Protein AF-A0A7T7KH59-F1 (afdb_monomer)

Sequence (152 aa):
MKNFLLFLLTLFLYCLLTFLEKTYIQTDSKIIDFLAKDYPNEVIQNYIEGQKKWWWVGYIFMFLFIGIKVLLVAFCLNFIKLFDLPGLEKVEYKDFINLALIAESVFIISGFYKFINFYWFDTNYSIEDLQTYYPLSLINFKESISTEKWLA

Radius of gyration: 20.17 Å; Cα contacts (8 Å, |Δi|>4): 76; chains: 1; bounding box: 49×30×54 Å

Secondary structure (DSSP, 8-state):
-HHHHHHHHHHHHHHHHHHHHHHHS-HHHHHHHHHTTTS-HHHHHHHHHHHHHTHHHHHHHHHHHHHHHHHHHHHHHHGGGGS--TTGGG--HHHHHHHHHHHHHHHHHHHHHHHHIIIII--S--HHHHHH--TTSGGGGGGGS-GGGG--

Mean predicted aligned error: 7.08 Å

Foldseek 3Di:
DVLVVLLVVLLVLVVVLVVLCVVQVVLLVLVLVVCVVPDDPVVSVVVVVVCVVCVVVVSVVVSVVLVVQLLVQLVVVVCVVVPPDPPCVPDDSVNSSSVSSVVSVVVSVQSVVLSCCCRPPVVPDHSVCSVPDRPPDCVVVDVVVDPPVVVD

pLDDT: mean 86.69, std 10.73, range [46.5, 96.75]

Structure (mmCIF, N/CA/C/O backbone):
data_AF-A0A7T7KH59-F1
#
_entry.id   AF-A0A7T7KH59-F1
#
loop_
_atom_site.group_PDB
_atom_site.id
_atom_site.type_symbol
_atom_site.label_atom_id
_atom_site.label_alt_id
_atom_site.label_comp_id
_atom_site.label_asym_id
_atom_site.label_entity_id
_atom_site.label_seq_id
_atom_site.pdbx_PDB_ins_code
_atom_site.Cartn_x
_atom_site.Cartn_y
_atom_site.Cartn_z
_atom_site.occupancy
_atom_site.B_iso_or_equiv
_atom_site.auth_seq_id
_atom_site.auth_comp_id
_atom_site.auth_asym_id
_atom_site.auth_atom_id
_atom_site.pdbx_PDB_model_num
ATOM 1 N N . MET A 1 1 ? 1.355 1.179 23.222 1.00 61.41 1 MET A N 1
ATOM 2 C CA . MET A 1 1 ? 2.401 0.249 22.725 1.00 61.41 1 MET A CA 1
ATOM 3 C C . MET A 1 1 ? 1.886 -0.685 21.633 1.00 61.41 1 MET A C 1
ATOM 5 O O . MET A 1 1 ? 2.488 -0.696 20.571 1.00 61.41 1 MET A O 1
ATOM 9 N N . LYS A 1 2 ? 0.759 -1.394 21.822 1.00 75.50 2 LYS A N 1
ATOM 10 C CA . LYS A 1 2 ? 0.190 -2.301 20.801 1.00 75.50 2 LYS A CA 1
ATOM 11 C C . LYS A 1 2 ? -0.053 -1.632 19.434 1.00 75.50 2 LYS A C 1
ATOM 13 O O . LYS A 1 2 ? 0.395 -2.158 18.427 1.00 75.50 2 LYS A O 1
ATOM 18 N N . ASN A 1 3 ? -0.660 -0.443 19.409 1.00 78.44 3 ASN A N 1
ATOM 19 C CA . ASN A 1 3 ? -0.971 0.269 18.156 1.00 78.44 3 ASN A CA 1
ATOM 20 C C . ASN A 1 3 ? 0.293 0.699 17.393 1.00 78.44 3 ASN A C 1
ATOM 22 O O . ASN A 1 3 ? 0.335 0.630 16.172 1.00 78.44 3 ASN A O 1
ATOM 26 N N . PHE A 1 4 ? 1.338 1.106 18.118 1.00 86.56 4 PHE A N 1
ATOM 27 C CA . PHE A 1 4 ? 2.620 1.475 17.517 1.00 86.56 4 PHE A CA 1
ATOM 28 C C . PHE A 1 4 ? 3.322 0.258 16.905 1.00 86.56 4 PHE A C 1
ATOM 30 O O . PHE A 1 4 ? 3.840 0.340 15.798 1.00 86.56 4 PHE A O 1
ATOM 37 N N . LEU A 1 5 ? 3.277 -0.889 17.591 1.00 90.38 5 LEU A N 1
ATOM 38 C CA . LEU A 1 5 ? 3.814 -2.145 17.070 1.00 90.38 5 LEU A CA 1
ATOM 39 C C . LEU A 1 5 ? 3.048 -2.614 15.826 1.00 90.38 5 LEU A C 1
ATOM 41 O O . LEU A 1 5 ? 3.676 -3.033 14.861 1.00 90.38 5 LEU A O 1
ATOM 45 N N . LEU A 1 6 ? 1.715 -2.493 15.821 1.00 91.00 6 LEU A N 1
ATOM 46 C CA . LEU A 1 6 ? 0.896 -2.787 14.641 1.00 91.00 6 LEU A CA 1
ATOM 47 C C . LEU A 1 6 ? 1.246 -1.871 13.468 1.00 91.00 6 LEU A C 1
ATOM 49 O O . LEU A 1 6 ? 1.424 -2.358 12.362 1.00 91.00 6 LEU A O 1
ATOM 53 N N . PHE A 1 7 ? 1.418 -0.570 13.708 1.00 90.62 7 PHE A N 1
ATOM 54 C CA . PHE A 1 7 ? 1.839 0.358 12.661 1.00 90.62 7 PHE A CA 1
ATOM 55 C C . PHE A 1 7 ? 3.224 0.011 12.101 1.00 90.62 7 PHE A C 1
ATOM 57 O O . PHE A 1 7 ? 3.386 -0.061 10.886 1.00 90.62 7 PHE A O 1
ATOM 64 N N . LEU A 1 8 ? 4.207 -0.274 12.962 1.00 92.31 8 LEU A N 1
ATOM 65 C CA . LEU A 1 8 ? 5.535 -0.711 12.522 1.00 92.31 8 LEU A CA 1
ATOM 66 C C . LEU A 1 8 ? 5.482 -2.017 11.723 1.00 92.31 8 LEU A C 1
ATOM 68 O O . LEU A 1 8 ? 6.170 -2.132 10.711 1.00 92.31 8 LEU A O 1
ATOM 72 N N . LEU A 1 9 ? 4.654 -2.978 12.141 1.00 94.31 9 LEU A N 1
ATOM 73 C CA . LEU A 1 9 ? 4.433 -4.218 11.400 1.00 94.31 9 LEU A CA 1
ATOM 74 C C . LEU A 1 9 ? 3.828 -3.936 10.019 1.00 94.31 9 LEU A C 1
ATOM 76 O O . LEU A 1 9 ? 4.316 -4.472 9.029 1.00 94.31 9 LEU A O 1
ATOM 80 N N . THR A 1 10 ? 2.817 -3.070 9.936 1.00 93.50 10 THR A N 1
ATOM 81 C CA . THR A 1 10 ? 2.208 -2.642 8.668 1.00 93.50 10 THR A CA 1
ATOM 82 C C . THR A 1 10 ? 3.253 -2.025 7.739 1.00 93.50 10 THR A C 1
ATOM 84 O O . THR A 1 10 ? 3.351 -2.428 6.582 1.00 93.50 10 THR A O 1
ATOM 87 N N . LEU A 1 11 ? 4.089 -1.106 8.238 1.00 93.88 11 LEU A N 1
ATOM 88 C CA . LEU A 1 11 ? 5.170 -0.507 7.446 1.00 93.88 11 LEU A CA 1
ATOM 89 C C . LEU A 1 11 ? 6.188 -1.551 6.978 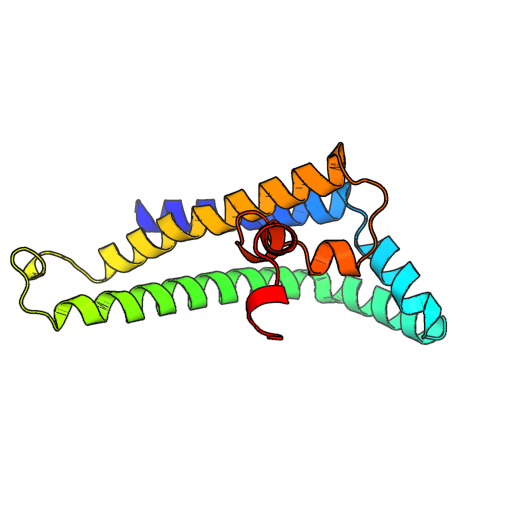1.00 93.88 11 LEU A C 1
ATOM 91 O O . LEU A 1 11 ? 6.588 -1.544 5.816 1.00 93.88 11 LEU A O 1
ATOM 95 N N . PHE A 1 12 ? 6.585 -2.465 7.866 1.00 94.94 12 PHE A N 1
ATOM 96 C CA . PHE A 1 12 ? 7.501 -3.548 7.525 1.00 94.94 12 PHE A CA 1
ATOM 97 C C . PHE A 1 12 ? 6.936 -4.440 6.414 1.00 94.94 12 PHE A C 1
ATOM 99 O O . PHE A 1 12 ? 7.653 -4.746 5.464 1.00 94.94 12 PHE A O 1
ATOM 106 N N . LEU A 1 13 ? 5.655 -4.811 6.489 1.00 95.38 13 LEU A N 1
ATOM 107 C CA . LEU A 1 13 ? 4.999 -5.628 5.467 1.00 95.38 13 LEU A CA 1
ATOM 108 C C . LEU A 1 13 ? 4.906 -4.906 4.117 1.00 95.38 13 LEU A C 1
ATOM 110 O O . LEU A 1 13 ? 5.149 -5.533 3.090 1.00 95.38 13 LEU A O 1
ATOM 114 N N . TYR A 1 14 ? 4.632 -3.599 4.104 1.00 94.00 14 TYR A N 1
ATOM 115 C CA . TYR A 1 14 ? 4.659 -2.803 2.871 1.00 94.00 14 TYR A CA 1
ATOM 116 C C . TYR A 1 14 ? 6.062 -2.704 2.261 1.00 94.00 14 TYR A C 1
ATOM 118 O O . TYR A 1 14 ? 6.224 -2.865 1.049 1.00 94.00 14 TYR A O 1
ATOM 126 N N . CYS A 1 15 ? 7.091 -2.503 3.089 1.00 93.44 15 CYS A N 1
ATOM 127 C CA . CYS A 1 15 ? 8.482 -2.544 2.639 1.00 93.44 15 CYS A CA 1
ATOM 128 C C . CYS A 1 15 ? 8.855 -3.912 2.067 1.00 93.44 15 CYS A C 1
ATOM 130 O O . CYS A 1 15 ? 9.478 -3.976 1.008 1.00 93.44 15 CYS A O 1
ATOM 132 N N . LEU A 1 16 ? 8.468 -4.992 2.752 1.00 94.81 16 LEU A N 1
ATOM 133 C CA . LEU A 1 16 ? 8.714 -6.360 2.311 1.00 94.81 16 LEU A CA 1
ATOM 134 C C . LEU A 1 16 ? 8.034 -6.628 0.968 1.00 94.81 16 LEU A C 1
ATOM 136 O O . LEU A 1 16 ? 8.685 -7.129 0.059 1.00 94.81 16 LEU A O 1
ATOM 140 N N . LEU A 1 17 ? 6.765 -6.245 0.818 1.00 93.19 17 LEU A N 1
ATOM 141 C CA . LEU A 1 17 ? 6.036 -6.390 -0.439 1.00 93.19 17 LEU A CA 1
ATOM 142 C C . LEU A 1 17 ? 6.734 -5.629 -1.575 1.00 93.19 17 LEU A C 1
ATOM 144 O O . LEU A 1 17 ? 7.038 -6.215 -2.607 1.00 93.19 17 LEU A O 1
ATOM 148 N N . THR A 1 18 ? 7.081 -4.361 -1.349 1.00 91.12 18 THR A N 1
ATOM 149 C CA . THR A 1 18 ? 7.782 -3.523 -2.340 1.00 91.12 18 THR A CA 1
ATOM 150 C C . THR A 1 18 ? 9.133 -4.120 -2.737 1.00 91.12 18 THR A C 1
ATOM 152 O O . THR A 1 18 ? 9.525 -4.083 -3.902 1.00 91.12 18 THR A O 1
ATOM 155 N N . PHE A 1 19 ? 9.862 -4.676 -1.768 1.00 91.44 19 PHE A N 1
ATOM 156 C CA . PHE A 1 19 ? 11.120 -5.370 -2.017 1.00 91.44 19 PHE A CA 1
ATOM 157 C C . PHE A 1 19 ? 10.910 -6.613 -2.890 1.00 91.44 19 PHE A C 1
ATOM 159 O O . PHE A 1 19 ? 11.600 -6.767 -3.896 1.00 91.44 19 PHE A O 1
ATOM 166 N N . LEU A 1 20 ? 9.934 -7.460 -2.548 1.00 92.50 20 LEU A N 1
ATOM 167 C CA . LEU A 1 20 ? 9.610 -8.665 -3.312 1.00 92.50 20 LEU A CA 1
ATOM 168 C C . LEU A 1 20 ? 9.212 -8.327 -4.754 1.00 92.50 20 LEU A C 1
ATOM 170 O O . LEU A 1 20 ? 9.766 -8.905 -5.687 1.00 92.50 20 LEU A O 1
ATOM 174 N N . GLU A 1 21 ? 8.314 -7.361 -4.950 1.00 89.06 21 GLU A N 1
ATOM 175 C CA . GLU A 1 21 ? 7.901 -6.915 -6.285 1.00 89.06 21 GLU A CA 1
ATOM 176 C C . GLU A 1 21 ? 9.106 -6.425 -7.096 1.00 89.06 21 GLU A C 1
ATOM 178 O O . GLU A 1 21 ? 9.347 -6.897 -8.206 1.00 89.06 21 GLU A O 1
ATOM 183 N N . LYS A 1 22 ? 9.939 -5.551 -6.523 1.00 87.81 22 LYS A N 1
ATOM 184 C CA . LYS A 1 22 ? 11.117 -5.033 -7.226 1.00 87.81 22 LYS A CA 1
ATOM 185 C C . LYS A 1 22 ? 12.117 -6.132 -7.602 1.00 87.81 22 LYS A C 1
ATOM 187 O O . LYS A 1 22 ? 12.728 -6.057 -8.665 1.00 87.81 22 LYS A O 1
ATOM 192 N N . THR A 1 23 ? 12.309 -7.133 -6.744 1.00 89.00 23 THR A N 1
ATOM 193 C CA . THR A 1 23 ? 13.268 -8.220 -6.986 1.00 89.00 23 THR A CA 1
ATOM 194 C C . THR A 1 23 ? 12.759 -9.251 -7.992 1.00 89.00 23 THR A C 1
ATOM 196 O O . THR A 1 23 ? 13.532 -9.683 -8.844 1.00 89.00 23 THR A O 1
ATOM 199 N N . TYR A 1 24 ? 11.487 -9.649 -7.913 1.00 87.62 24 TYR A N 1
ATOM 200 C CA . TYR A 1 24 ? 10.985 -10.806 -8.662 1.00 87.62 24 TYR A CA 1
ATOM 201 C C . TYR A 1 24 ? 10.084 -10.454 -9.852 1.00 87.62 24 TYR A C 1
ATOM 203 O O . TYR A 1 24 ? 10.059 -11.211 -10.817 1.00 87.62 24 TYR A O 1
ATOM 211 N N . ILE A 1 25 ? 9.377 -9.319 -9.826 1.00 83.62 25 ILE A N 1
ATOM 212 C CA . ILE A 1 25 ? 8.426 -8.910 -10.883 1.00 83.62 25 ILE A CA 1
ATOM 213 C C . ILE A 1 25 ? 9.127 -8.079 -11.984 1.00 83.62 25 ILE A C 1
ATOM 215 O O . ILE A 1 25 ? 8.532 -7.714 -12.989 1.00 83.62 25 ILE A O 1
ATOM 219 N N . GLN A 1 26 ? 10.437 -7.815 -11.855 1.00 80.25 26 GLN A N 1
ATOM 220 C CA . GLN A 1 26 ? 11.252 -7.108 -12.863 1.00 80.25 26 GLN A CA 1
ATOM 221 C C . GLN A 1 26 ? 10.596 -5.821 -13.410 1.00 80.25 26 GLN A C 1
ATOM 223 O O . GLN A 1 26 ? 10.794 -5.455 -14.572 1.00 80.25 26 GLN A O 1
ATOM 228 N N . THR A 1 27 ? 9.830 -5.117 -12.572 1.00 80.31 27 THR A N 1
ATOM 229 C CA . THR A 1 27 ? 8.968 -3.994 -12.967 1.00 80.31 27 THR A CA 1
ATOM 230 C C . THR A 1 27 ? 9.723 -2.911 -13.738 1.00 80.31 27 THR A C 1
ATOM 232 O O . THR A 1 27 ? 9.198 -2.373 -14.708 1.00 80.31 27 THR A O 1
ATOM 235 N N . ASP A 1 28 ? 10.980 -2.641 -13.370 1.00 82.81 28 ASP A N 1
ATOM 236 C CA . ASP A 1 28 ? 11.820 -1.643 -14.040 1.00 82.81 28 ASP A CA 1
ATOM 237 C C . ASP A 1 28 ? 12.036 -1.973 -15.530 1.00 82.81 28 ASP A C 1
ATOM 239 O O . ASP A 1 28 ? 11.948 -1.086 -16.374 1.00 82.81 28 ASP A O 1
ATOM 243 N N . SER A 1 29 ? 12.245 -3.250 -15.879 1.00 85.00 29 SER A N 1
ATOM 244 C CA . SER A 1 29 ? 12.411 -3.672 -17.280 1.00 85.00 29 SER A CA 1
ATOM 245 C C . SER A 1 29 ? 11.125 -3.498 -18.088 1.00 85.00 29 SER A C 1
ATOM 247 O O . SER A 1 29 ? 11.151 -2.954 -19.186 1.00 85.00 29 SER A O 1
ATOM 249 N N . LYS A 1 30 ? 9.977 -3.853 -17.501 1.00 86.06 30 LYS A N 1
ATOM 250 C CA . LYS A 1 30 ? 8.659 -3.724 -18.137 1.00 86.06 30 LYS A CA 1
ATOM 251 C C . LYS A 1 30 ? 8.261 -2.267 -18.353 1.00 86.06 30 LYS A C 1
ATOM 253 O O . LYS A 1 30 ? 7.639 -1.947 -19.362 1.00 86.06 30 LYS A O 1
ATOM 258 N N . ILE A 1 31 ? 8.631 -1.380 -17.426 1.00 86.44 31 ILE A N 1
ATOM 259 C CA . ILE A 1 31 ? 8.458 0.068 -17.592 1.00 86.44 31 ILE A CA 1
ATOM 260 C C . ILE A 1 31 ? 9.321 0.569 -18.755 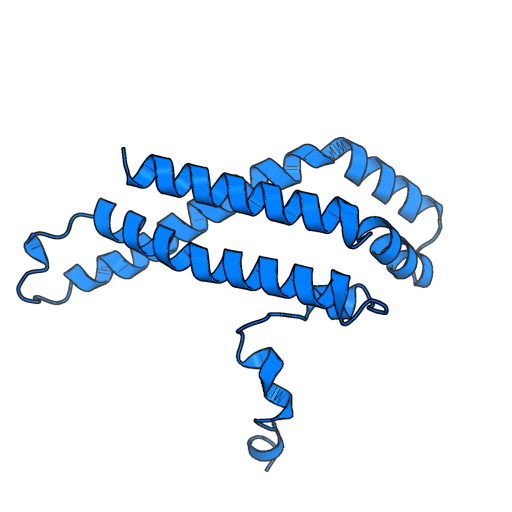1.00 86.44 31 ILE A C 1
ATOM 262 O O . ILE A 1 31 ? 8.834 1.348 -19.569 1.00 86.44 31 ILE A O 1
ATOM 266 N N . ILE A 1 32 ? 10.571 0.110 -18.866 1.00 87.94 32 ILE A N 1
ATOM 267 C CA . ILE A 1 32 ? 11.459 0.483 -19.977 1.00 87.94 32 ILE A CA 1
ATOM 268 C C . ILE A 1 32 ? 10.887 0.003 -21.313 1.00 87.94 32 ILE A C 1
ATOM 270 O O . ILE A 1 32 ? 10.795 0.806 -22.237 1.00 87.94 32 ILE A O 1
ATOM 274 N N . ASP A 1 33 ? 10.443 -1.253 -21.403 1.00 88.69 33 ASP A N 1
ATOM 275 C CA . ASP A 1 33 ? 9.834 -1.815 -22.616 1.00 88.69 33 ASP A CA 1
ATOM 276 C C . ASP A 1 33 ? 8.569 -1.054 -23.031 1.00 88.69 33 ASP A C 1
ATOM 278 O O . ASP A 1 33 ? 8.304 -0.880 -24.220 1.00 88.69 33 ASP A O 1
ATOM 282 N N . PHE A 1 34 ? 7.779 -0.591 -22.058 1.00 89.44 34 PHE A N 1
ATOM 283 C CA . PHE A 1 34 ? 6.607 0.241 -22.312 1.00 89.44 34 PHE A CA 1
ATOM 284 C C . PHE A 1 34 ? 7.004 1.626 -22.839 1.00 89.44 34 PHE A C 1
ATOM 286 O O . PHE A 1 34 ? 6.518 2.041 -23.887 1.00 89.44 34 PHE A O 1
ATOM 293 N N . LEU A 1 35 ? 7.931 2.317 -22.167 1.00 90.19 35 LEU A N 1
ATOM 294 C CA . LEU A 1 35 ? 8.382 3.652 -22.571 1.00 90.19 35 LEU A CA 1
ATOM 295 C C . LEU A 1 35 ? 9.119 3.643 -23.918 1.00 90.19 35 LEU A C 1
ATOM 297 O O . LEU A 1 35 ? 8.986 4.588 -24.689 1.00 90.19 35 LEU A O 1
ATOM 301 N N . ALA A 1 36 ? 9.858 2.578 -24.234 1.00 91.38 36 ALA A N 1
ATOM 302 C CA . ALA A 1 36 ? 10.592 2.433 -25.491 1.00 91.38 36 ALA A CA 1
ATOM 303 C C . ALA A 1 36 ? 9.695 2.400 -26.737 1.00 91.38 36 ALA A C 1
ATOM 305 O O . ALA A 1 36 ? 10.192 2.621 -27.840 1.00 91.38 36 ALA A O 1
ATOM 306 N N . LYS A 1 37 ? 8.388 2.152 -26.578 1.00 90.50 37 LYS A N 1
ATOM 307 C CA . LYS A 1 37 ? 7.425 2.212 -27.685 1.00 90.50 37 LYS A CA 1
ATOM 308 C C . LYS A 1 37 ? 7.198 3.641 -28.178 1.00 90.50 37 LYS A C 1
ATOM 310 O O . LYS A 1 37 ? 7.085 3.845 -29.383 1.00 90.50 37 LYS A O 1
ATOM 315 N N . ASP A 1 38 ? 7.180 4.604 -27.256 1.00 92.69 38 ASP A N 1
ATOM 316 C CA . ASP A 1 38 ? 6.702 5.966 -27.525 1.00 92.69 38 ASP A CA 1
ATOM 317 C C . ASP A 1 38 ? 7.768 7.054 -27.304 1.00 92.69 38 ASP A C 1
ATOM 319 O O . ASP A 1 38 ? 7.587 8.193 -27.740 1.00 92.69 38 ASP A O 1
ATOM 323 N N . TYR A 1 39 ? 8.891 6.733 -26.649 1.00 92.50 39 TYR A N 1
ATOM 324 C CA . TYR A 1 39 ? 9.908 7.712 -26.256 1.00 92.50 39 TYR A CA 1
ATOM 325 C C . TYR A 1 39 ? 11.308 7.389 -26.797 1.00 92.50 39 TYR A C 1
ATOM 327 O O . TYR A 1 39 ? 11.703 6.225 -26.875 1.00 92.50 39 TYR A O 1
ATOM 335 N N . PRO A 1 40 ? 12.114 8.419 -27.123 1.00 93.62 40 PRO A N 1
ATOM 336 C CA . PRO A 1 40 ? 13.494 8.226 -27.544 1.00 93.62 40 PRO A CA 1
ATOM 337 C C . PRO A 1 40 ? 14.383 7.769 -26.379 1.00 93.62 40 PRO A C 1
ATOM 339 O O . PRO A 1 40 ? 14.170 8.134 -25.219 1.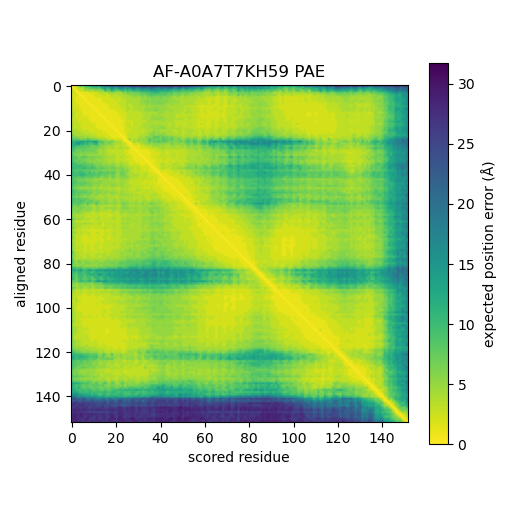00 93.62 40 PRO A O 1
ATOM 342 N N . ASN A 1 41 ? 15.450 7.038 -26.712 1.00 90.44 41 ASN A N 1
ATOM 343 C CA . ASN A 1 41 ? 16.381 6.449 -25.742 1.00 90.44 41 ASN A CA 1
ATOM 344 C C . ASN A 1 41 ? 16.958 7.460 -24.738 1.00 90.44 41 ASN A C 1
ATOM 346 O O . ASN A 1 41 ? 17.132 7.121 -23.572 1.00 90.44 41 ASN A O 1
ATOM 350 N N . GLU A 1 42 ? 17.225 8.700 -25.153 1.00 92.31 42 GLU A N 1
ATOM 351 C CA . GLU A 1 42 ? 17.757 9.750 -24.270 1.00 92.31 42 GLU A CA 1
ATOM 352 C C . GLU A 1 42 ? 16.801 10.082 -23.114 1.00 92.31 42 GLU A C 1
ATOM 354 O O . GLU A 1 42 ? 17.225 10.234 -21.968 1.00 92.31 42 GLU A O 1
ATOM 359 N N . VAL A 1 43 ? 15.494 10.138 -23.391 1.00 90.75 43 VAL A N 1
ATOM 360 C CA . VAL A 1 43 ? 14.463 10.390 -22.372 1.00 90.75 43 VAL A CA 1
ATOM 361 C C . VAL A 1 43 ? 14.387 9.217 -21.397 1.00 90.75 43 VAL A C 1
ATOM 363 O O . VAL A 1 43 ? 14.288 9.424 -20.188 1.00 90.75 43 VAL A O 1
ATOM 366 N N . ILE A 1 44 ? 14.504 7.990 -21.905 1.00 92.00 44 ILE A N 1
ATOM 367 C CA . ILE A 1 44 ? 14.465 6.766 -21.098 1.00 92.00 44 ILE A CA 1
ATOM 368 C C . ILE A 1 44 ? 15.688 6.679 -20.178 1.00 92.00 44 ILE A C 1
ATOM 370 O O . ILE A 1 44 ? 15.540 6.381 -18.993 1.00 92.00 44 ILE A O 1
ATOM 374 N N . GLN A 1 45 ? 16.889 6.988 -20.677 1.00 91.31 45 GLN A N 1
ATOM 375 C CA . GLN A 1 45 ? 18.106 7.005 -19.856 1.00 91.31 45 GLN A CA 1
ATOM 376 C C . GLN A 1 45 ? 18.001 8.036 -18.728 1.00 91.31 45 GLN A C 1
ATOM 378 O O . GLN A 1 45 ? 18.206 7.693 -17.563 1.00 91.31 45 GLN A O 1
ATOM 383 N N . ASN A 1 46 ? 17.568 9.260 -19.046 1.00 92.44 46 ASN A N 1
ATOM 384 C CA . ASN A 1 46 ? 17.347 10.305 -18.044 1.00 92.44 46 ASN A CA 1
ATOM 385 C C . ASN A 1 46 ? 16.309 9.886 -16.987 1.00 92.44 46 ASN A C 1
ATOM 387 O O . 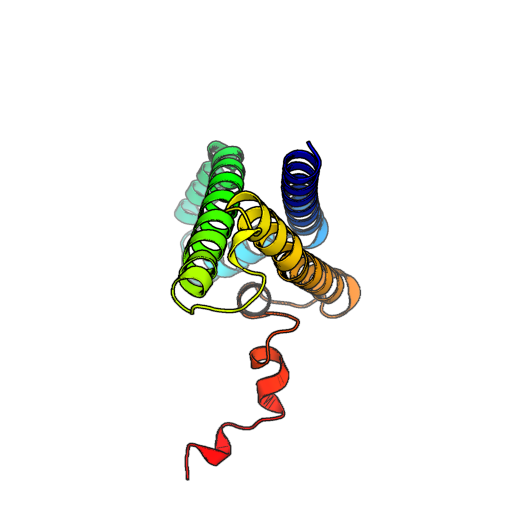ASN A 1 46 ? 16.480 10.164 -15.797 1.00 92.44 46 ASN A O 1
ATOM 391 N N . TYR A 1 47 ? 15.246 9.186 -17.397 1.00 89.94 47 TYR A N 1
ATOM 392 C CA . TYR A 1 47 ? 14.250 8.636 -16.480 1.00 89.94 47 TYR A CA 1
ATOM 393 C C . TYR A 1 47 ? 14.854 7.592 -15.527 1.00 89.94 47 TYR A C 1
ATOM 395 O O . TYR A 1 47 ? 14.674 7.698 -14.312 1.00 89.94 47 TYR A O 1
ATOM 403 N N . ILE A 1 48 ? 15.614 6.622 -16.050 1.00 89.19 48 ILE A N 1
ATOM 404 C CA . ILE A 1 48 ? 16.262 5.569 -15.248 1.00 89.19 48 ILE A CA 1
ATOM 405 C C . ILE A 1 48 ? 17.249 6.180 -14.244 1.00 89.19 48 ILE A C 1
ATOM 407 O O . ILE A 1 48 ? 17.269 5.799 -13.070 1.00 89.19 48 ILE A O 1
ATOM 411 N N . GLU A 1 49 ? 18.067 7.138 -14.680 1.00 91.88 49 GLU A N 1
ATOM 412 C CA . GLU A 1 49 ? 19.020 7.835 -13.810 1.00 91.88 49 GLU A CA 1
ATOM 413 C C . GLU A 1 49 ? 18.311 8.627 -12.706 1.00 91.88 49 GLU A C 1
ATOM 415 O O . GLU A 1 49 ? 18.706 8.568 -11.535 1.00 91.88 49 GLU A O 1
ATOM 420 N N . GLY A 1 50 ? 17.214 9.307 -13.048 1.00 90.69 50 GLY A N 1
ATOM 421 C CA . GLY A 1 50 ? 16.364 10.004 -12.089 1.00 90.69 50 GLY A CA 1
ATOM 422 C C . GLY A 1 50 ? 15.761 9.060 -11.047 1.00 90.69 50 GLY A C 1
ATOM 423 O O . GLY A 1 50 ? 15.881 9.308 -9.844 1.00 90.69 50 GLY A O 1
ATOM 424 N N . GLN A 1 51 ? 15.174 7.946 -11.486 1.00 88.31 51 GLN A N 1
ATOM 425 C CA . GLN A 1 51 ? 14.572 6.938 -10.609 1.00 88.31 51 GLN A CA 1
ATOM 426 C C . GLN A 1 51 ? 15.616 6.342 -9.647 1.00 88.31 51 GLN A C 1
ATOM 428 O O . GLN A 1 51 ? 15.362 6.233 -8.444 1.00 88.31 51 GLN A O 1
ATOM 433 N N . LYS A 1 52 ? 16.828 6.042 -10.139 1.00 87.69 52 LYS A N 1
ATOM 434 C CA . LYS A 1 52 ? 17.947 5.569 -9.306 1.00 87.69 52 LYS A CA 1
ATOM 435 C C . LYS A 1 52 ? 18.400 6.604 -8.285 1.00 87.69 52 LYS A C 1
ATOM 437 O O . LYS A 1 52 ? 18.737 6.227 -7.170 1.00 87.69 52 LYS A O 1
ATOM 442 N N . LYS A 1 53 ? 18.412 7.894 -8.626 1.00 92.19 53 LYS A N 1
ATOM 443 C CA . LYS A 1 53 ? 18.826 8.966 -7.707 1.00 92.19 53 LYS A CA 1
ATOM 444 C C . LYS A 1 53 ? 17.817 9.194 -6.575 1.00 92.19 53 LYS A C 1
ATOM 446 O O . LYS A 1 53 ? 18.215 9.451 -5.439 1.00 92.19 53 LYS A O 1
ATOM 451 N N . TRP A 1 54 ? 16.525 9.075 -6.872 1.00 90.50 54 TRP A N 1
ATOM 452 C CA . TRP A 1 54 ? 15.433 9.410 -5.952 1.00 90.50 54 TRP A CA 1
ATOM 453 C C . TRP A 1 54 ? 14.687 8.189 -5.399 1.00 90.50 54 TRP A C 1
ATOM 455 O O . TRP A 1 54 ? 13.583 8.316 -4.875 1.00 90.50 54 TRP A O 1
ATOM 465 N N . TRP A 1 55 ? 15.302 7.006 -5.452 1.00 86.06 55 TRP A N 1
ATOM 466 C CA . TRP A 1 55 ? 14.692 5.747 -5.009 1.00 86.06 55 TRP A CA 1
ATOM 467 C C . TRP A 1 55 ? 14.137 5.800 -3.572 1.00 86.06 55 TRP A C 1
ATOM 469 O O . TRP A 1 55 ? 13.073 5.251 -3.293 1.00 86.06 55 TRP A O 1
ATOM 479 N N . TRP A 1 56 ? 14.827 6.496 -2.663 1.00 88.12 56 TRP A N 1
ATOM 480 C CA . TRP A 1 56 ? 14.458 6.630 -1.249 1.00 88.12 56 TRP A CA 1
ATOM 481 C C . TRP A 1 56 ? 13.224 7.516 -1.027 1.00 88.12 56 TRP A C 1
ATOM 483 O O . TRP A 1 56 ? 12.502 7.330 -0.047 1.00 88.12 56 TRP A O 1
ATOM 493 N N . VAL A 1 57 ? 12.946 8.451 -1.942 1.00 91.00 57 VAL A N 1
ATOM 494 C CA . VAL A 1 57 ? 11.781 9.343 -1.851 1.00 91.00 57 VAL A CA 1
ATOM 495 C C . VAL A 1 57 ? 10.488 8.544 -1.935 1.00 91.00 57 VAL A C 1
ATOM 497 O O . VAL A 1 57 ? 9.562 8.818 -1.175 1.00 91.00 57 VAL A O 1
ATOM 500 N N . GLY A 1 58 ? 10.453 7.500 -2.770 1.00 87.19 58 GLY A N 1
ATOM 501 C CA . GLY A 1 58 ? 9.303 6.599 -2.864 1.00 87.19 58 GLY A CA 1
ATOM 502 C C . GLY A 1 58 ? 8.932 5.970 -1.518 1.00 87.19 58 GLY A C 1
ATOM 503 O O . GLY A 1 58 ? 7.759 5.955 -1.152 1.00 87.19 58 GLY A O 1
ATOM 504 N N . TYR A 1 59 ? 9.925 5.541 -0.732 1.00 88.50 59 TYR A N 1
ATOM 505 C CA . TYR A 1 59 ? 9.694 4.955 0.593 1.00 88.50 59 TYR A CA 1
ATOM 506 C C . TYR A 1 59 ? 9.169 5.978 1.608 1.00 88.50 59 TYR A C 1
ATOM 508 O O . TYR A 1 59 ? 8.253 5.674 2.371 1.00 88.50 59 TYR A O 1
ATOM 516 N N . ILE A 1 60 ? 9.688 7.210 1.598 1.00 91.56 60 ILE A N 1
ATOM 517 C CA . ILE A 1 60 ? 9.183 8.276 2.481 1.00 91.56 60 ILE A CA 1
ATOM 518 C C . ILE A 1 60 ? 7.733 8.615 2.142 1.00 91.56 60 ILE A C 1
ATOM 520 O O . ILE A 1 60 ? 6.896 8.698 3.043 1.00 91.56 60 ILE A O 1
ATOM 524 N N . PHE A 1 61 ? 7.424 8.778 0.852 1.00 91.94 61 PHE A N 1
ATOM 525 C CA . PHE A 1 61 ? 6.053 9.025 0.419 1.00 91.94 61 PHE A CA 1
ATOM 526 C C . PHE A 1 61 ? 5.135 7.871 0.807 1.00 91.94 61 PHE A C 1
ATOM 528 O O . PHE A 1 61 ? 4.061 8.128 1.340 1.00 91.94 61 PHE A O 1
ATOM 535 N N . MET A 1 62 ? 5.558 6.618 0.629 1.00 90.19 62 MET A N 1
ATOM 536 C CA . MET A 1 62 ? 4.785 5.448 1.049 1.00 90.19 62 MET A CA 1
ATOM 537 C C . MET A 1 62 ? 4.413 5.513 2.537 1.00 90.19 62 MET A C 1
ATOM 539 O O . MET A 1 62 ? 3.240 5.379 2.882 1.00 90.19 62 MET A O 1
ATOM 543 N N . PHE A 1 63 ? 5.379 5.780 3.419 1.00 91.44 63 PHE A N 1
ATOM 544 C CA . PHE A 1 63 ? 5.125 5.876 4.860 1.00 91.44 63 PHE A CA 1
ATOM 545 C C . PHE A 1 63 ? 4.177 7.022 5.214 1.00 91.44 63 PHE A C 1
ATOM 547 O O . PHE A 1 63 ? 3.261 6.846 6.021 1.00 91.44 63 PHE A O 1
ATOM 554 N N . LEU A 1 64 ? 4.369 8.181 4.580 1.00 94.19 64 LEU A N 1
ATOM 555 C CA . LEU A 1 64 ? 3.510 9.347 4.758 1.00 94.19 64 LEU A CA 1
ATOM 556 C C . LEU A 1 64 ? 2.071 9.052 4.306 1.00 94.19 64 LEU A C 1
ATOM 558 O O . LEU A 1 64 ? 1.129 9.316 5.051 1.00 94.19 64 LEU A O 1
ATOM 562 N N . PHE A 1 65 ? 1.897 8.461 3.121 1.00 93.69 65 PHE A N 1
ATOM 563 C CA . PHE A 1 65 ? 0.586 8.133 2.562 1.00 93.69 65 PHE A CA 1
ATOM 564 C C . PHE A 1 65 ? -0.170 7.112 3.412 1.00 93.69 65 PHE A C 1
ATOM 566 O O . PHE A 1 65 ? -1.359 7.308 3.660 1.00 93.69 65 PHE A O 1
ATOM 573 N N . ILE A 1 66 ? 0.503 6.071 3.916 1.00 92.81 66 ILE A N 1
ATOM 574 C CA . ILE A 1 66 ? -0.117 5.099 4.832 1.00 92.81 66 ILE A CA 1
ATOM 575 C C . ILE A 1 66 ? -0.585 5.805 6.111 1.00 92.81 66 ILE A C 1
ATOM 577 O O . ILE A 1 66 ? -1.722 5.611 6.542 1.00 92.81 66 ILE A O 1
ATOM 581 N N . GLY A 1 67 ? 0.255 6.667 6.694 1.00 92.94 67 GLY A N 1
ATOM 582 C CA . GLY A 1 67 ? -0.101 7.434 7.889 1.00 92.94 67 GLY A CA 1
ATOM 583 C C . GLY A 1 67 ? -1.320 8.334 7.670 1.00 92.94 67 GLY A C 1
ATOM 584 O O . GLY A 1 67 ? -2.274 8.284 8.447 1.00 92.94 67 GLY A O 1
ATOM 585 N N . ILE A 1 68 ? -1.325 9.106 6.580 1.00 95.88 68 ILE A N 1
ATOM 586 C CA . ILE A 1 68 ? -2.447 9.982 6.211 1.00 95.88 68 ILE A CA 1
ATOM 587 C C . ILE A 1 68 ? -3.723 9.166 5.986 1.00 95.88 68 ILE A C 1
ATOM 589 O O . ILE A 1 68 ? -4.773 9.531 6.511 1.00 95.88 68 ILE A O 1
ATOM 593 N N . LYS A 1 69 ? -3.642 8.048 5.255 1.00 94.94 69 LYS A N 1
ATOM 594 C CA . LYS A 1 69 ? -4.786 7.169 4.977 1.00 94.94 69 LYS A CA 1
ATOM 595 C C . LYS A 1 69 ? -5.413 6.640 6.266 1.00 94.94 69 LYS A C 1
ATOM 597 O O . LYS A 1 69 ? -6.624 6.745 6.441 1.00 94.94 69 LYS A O 1
ATOM 602 N N . VAL A 1 70 ? -4.601 6.120 7.187 1.00 95.12 70 VAL A N 1
ATOM 603 C CA . VAL A 1 70 ? -5.077 5.594 8.477 1.00 95.12 70 VAL A CA 1
ATOM 604 C C . VAL A 1 70 ? -5.738 6.692 9.311 1.00 95.12 70 VAL A C 1
ATOM 606 O O . VAL A 1 70 ? -6.809 6.468 9.874 1.00 95.12 70 VAL A O 1
ATOM 609 N N . LEU A 1 71 ? -5.138 7.886 9.366 1.00 95.12 71 LEU A N 1
ATOM 610 C CA . LEU A 1 71 ? -5.712 9.027 10.082 1.00 95.12 71 LEU A CA 1
ATOM 611 C C . LEU A 1 71 ? -7.036 9.482 9.468 1.00 95.12 71 LEU A C 1
ATOM 613 O O . LEU A 1 71 ? -7.976 9.756 10.208 1.00 95.12 71 LEU A O 1
ATOM 617 N N . LEU A 1 72 ? -7.134 9.518 8.139 1.00 96.75 72 LEU A N 1
ATOM 618 C CA . LEU A 1 72 ? -8.358 9.890 7.434 1.00 96.75 72 LEU A CA 1
ATOM 619 C C . LEU A 1 72 ? -9.481 8.886 7.718 1.00 96.75 72 LEU A C 1
ATOM 621 O O . LEU A 1 72 ? -10.585 9.291 8.074 1.00 96.75 72 LEU A O 1
ATOM 625 N N . VAL A 1 73 ? -9.198 7.583 7.646 1.00 95.94 73 VAL A N 1
ATOM 626 C CA . VAL A 1 73 ? -10.184 6.538 7.967 1.00 95.94 73 VAL A CA 1
ATOM 627 C C . VAL A 1 73 ? -10.620 6.627 9.431 1.00 95.94 73 VAL A C 1
ATOM 629 O O . VAL A 1 73 ? -11.817 6.604 9.711 1.00 95.94 73 VAL A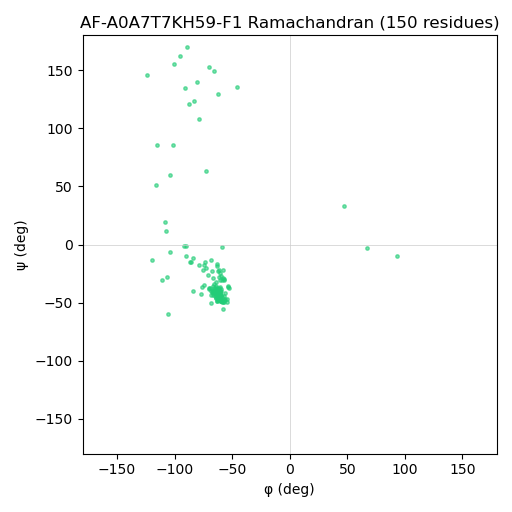 O 1
ATOM 632 N N . ALA A 1 74 ? -9.683 6.785 10.370 1.00 95.19 74 ALA A N 1
ATOM 633 C CA . ALA A 1 74 ? -10.007 6.938 11.789 1.00 95.19 74 ALA A CA 1
ATOM 634 C C . ALA A 1 74 ? -10.835 8.205 12.064 1.00 95.19 74 ALA A C 1
ATOM 636 O O . ALA A 1 74 ? -11.770 8.173 12.865 1.00 95.19 74 ALA A O 1
ATOM 637 N N . PHE A 1 75 ? -10.531 9.305 11.372 1.00 95.44 75 PHE A N 1
ATOM 638 C CA . PHE A 1 75 ? -11.300 10.544 11.428 1.00 95.44 75 PHE A CA 1
ATOM 639 C C . PHE A 1 75 ? -12.734 10.343 10.923 1.00 95.44 75 PHE A C 1
ATOM 641 O O . PHE A 1 75 ? -13.676 10.722 11.616 1.00 95.44 75 PHE A O 1
ATOM 648 N N . CYS A 1 76 ? -12.916 9.680 9.778 1.00 95.69 76 CYS A N 1
ATOM 649 C CA . CYS A 1 76 ? -14.238 9.331 9.256 1.00 95.69 76 CYS A CA 1
ATOM 650 C C . CYS A 1 76 ? -15.023 8.437 10.226 1.00 95.69 76 CYS A C 1
ATOM 652 O O . CYS A 1 76 ? -16.199 8.685 10.479 1.00 95.69 76 CYS A O 1
ATOM 654 N N . LEU A 1 77 ? -14.376 7.429 10.817 1.00 93.88 77 LEU A N 1
ATOM 655 C CA . LEU A 1 77 ? -15.010 6.551 11.802 1.00 93.88 77 LEU A CA 1
ATOM 656 C C . LEU A 1 77 ? -15.421 7.302 13.070 1.00 93.88 77 LEU A C 1
ATOM 658 O O . LEU A 1 77 ? -16.449 6.984 13.656 1.00 93.88 77 LEU A O 1
ATOM 662 N N . ASN A 1 78 ? -14.677 8.333 13.474 1.00 93.56 78 ASN A N 1
ATOM 663 C CA . ASN A 1 78 ? -14.990 9.110 14.670 1.00 93.56 78 ASN A CA 1
ATOM 664 C C . ASN A 1 78 ? -16.350 9.833 14.588 1.00 93.56 78 ASN A C 1
ATOM 666 O O . ASN A 1 78 ? -16.952 10.090 15.630 1.00 93.56 78 ASN A O 1
ATOM 670 N N . PHE A 1 79 ? -16.884 10.088 13.386 1.00 93.06 79 PHE A N 1
ATOM 671 C CA . PHE A 1 79 ? -18.243 10.619 13.214 1.00 93.06 79 PHE A CA 1
ATOM 672 C C . PHE A 1 79 ? -19.334 9.678 13.733 1.00 93.06 79 PHE A C 1
ATOM 674 O O . PHE A 1 79 ? -20.433 10.146 14.021 1.00 93.06 79 PHE A O 1
ATOM 681 N N . ILE A 1 80 ? -19.051 8.383 13.929 1.00 90.75 80 ILE A N 1
ATOM 682 C CA . ILE A 1 80 ? -20.029 7.457 14.513 1.00 90.75 80 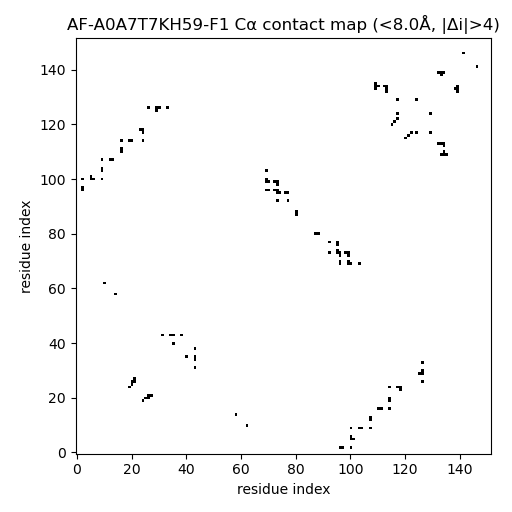ILE A CA 1
ATOM 683 C C . ILE A 1 80 ? -20.436 7.868 15.938 1.00 90.75 80 ILE A C 1
ATOM 685 O O . ILE A 1 80 ? -21.537 7.553 16.369 1.00 90.75 80 ILE A O 1
ATOM 689 N N . LYS A 1 81 ? -19.603 8.663 16.626 1.00 87.88 81 LYS A N 1
ATOM 690 C CA . 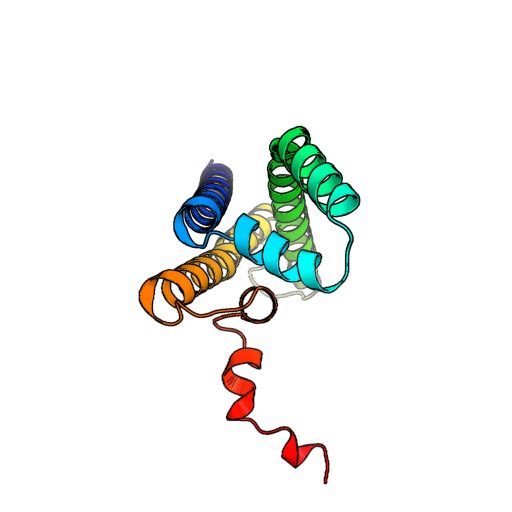LYS A 1 81 ? -19.914 9.270 17.930 1.00 87.88 81 LYS A CA 1
ATOM 691 C C . LYS A 1 81 ? -20.999 10.336 17.905 1.00 87.88 81 LYS A C 1
ATOM 693 O O . LYS A 1 81 ? -21.478 10.711 18.966 1.00 87.88 81 LYS A O 1
ATOM 698 N N . LEU A 1 82 ? -21.377 10.833 16.730 1.00 89.25 82 LEU A N 1
ATOM 699 C CA . LEU A 1 82 ? -22.532 11.721 16.606 1.00 89.25 82 LEU A CA 1
ATOM 700 C C . LEU A 1 82 ? -23.855 10.969 16.774 1.00 89.25 82 LEU A C 1
ATOM 702 O O . LEU A 1 82 ? -24.875 11.590 17.057 1.00 89.25 82 LEU A O 1
ATOM 706 N N . PHE A 1 83 ? -23.845 9.648 16.596 1.00 86.38 83 PHE A N 1
ATOM 707 C CA . PHE A 1 83 ? -24.993 8.807 16.885 1.00 86.38 83 PHE A CA 1
ATOM 708 C C . PHE A 1 83 ? -24.912 8.405 18.357 1.00 86.38 83 PHE A C 1
ATOM 710 O O . PHE A 1 83 ? -23.923 7.802 18.776 1.00 86.38 83 PHE A O 1
ATOM 717 N N . ASP A 1 84 ? -25.938 8.761 19.130 1.00 81.44 84 ASP A N 1
ATOM 718 C CA . ASP A 1 84 ? -26.029 8.550 20.582 1.00 81.44 84 ASP A CA 1
ATOM 719 C C . ASP A 1 84 ? -26.272 7.062 20.911 1.00 81.44 84 ASP A C 1
ATOM 721 O O . ASP A 1 84 ? -27.341 6.630 21.345 1.00 81.44 84 ASP A O 1
ATOM 725 N N . LEU A 1 85 ? -25.293 6.232 20.545 1.00 86.31 85 LEU A N 1
ATOM 726 C CA . LEU A 1 85 ? -25.346 4.780 20.607 1.00 86.31 85 LEU A CA 1
ATOM 727 C C . LEU A 1 85 ? -24.814 4.287 21.962 1.00 86.31 85 LEU A C 1
ATOM 729 O O . LEU A 1 85 ? -23.729 4.693 22.394 1.00 86.31 85 LEU A O 1
ATOM 733 N N . PRO A 1 86 ? -25.509 3.343 22.620 1.00 85.19 86 PRO A N 1
ATOM 734 C CA . PRO A 1 86 ? -25.077 2.819 23.907 1.00 85.19 86 PRO A CA 1
ATOM 735 C C . PRO A 1 86 ? -23.714 2.122 23.794 1.00 85.19 86 PRO A C 1
ATOM 737 O O . PRO A 1 86 ? -23.500 1.258 22.945 1.00 85.19 86 PRO A O 1
ATOM 740 N N . GLY A 1 87 ? -22.784 2.485 24.682 1.00 83.00 87 GLY A N 1
ATOM 741 C CA . GLY A 1 87 ? -21.438 1.900 24.759 1.00 83.00 87 GLY A CA 1
ATOM 742 C C . GLY A 1 87 ? -20.355 2.645 23.972 1.00 83.00 87 GLY A C 1
ATOM 743 O O . GLY A 1 87 ? -19.171 2.380 24.187 1.00 83.00 87 GLY A O 1
ATOM 744 N N . LEU A 1 88 ? -20.729 3.614 23.133 1.00 84.69 88 LEU A N 1
ATOM 745 C CA . LEU A 1 88 ? -19.783 4.382 22.324 1.00 84.69 88 LEU A CA 1
ATOM 746 C C . LEU A 1 88 ? -18.998 5.435 23.128 1.00 84.69 88 LEU A C 1
ATOM 748 O O . LEU A 1 88 ? -17.892 5.812 22.743 1.00 84.69 88 LEU A O 1
ATOM 752 N N . GLU A 1 89 ? -19.531 5.853 24.278 1.00 81.81 89 GLU A N 1
ATOM 753 C CA . GLU A 1 89 ? -18.897 6.803 25.207 1.00 81.81 89 GLU A CA 1
ATOM 754 C C . GLU A 1 89 ? -17.520 6.339 25.701 1.00 81.81 89 GLU A C 1
ATOM 756 O O . GLU A 1 89 ? -16.648 7.152 26.000 1.00 81.81 89 GLU A O 1
ATOM 761 N N . LYS A 1 90 ? -17.310 5.019 25.772 1.00 87.06 90 LYS A N 1
ATOM 762 C CA . LYS A 1 90 ? -16.058 4.410 26.246 1.00 87.06 90 LYS A CA 1
ATOM 763 C C . LYS A 1 90 ? -14.991 4.304 25.157 1.00 87.06 90 LYS A C 1
ATOM 765 O O . LYS A 1 90 ? -13.850 3.976 25.468 1.00 87.06 90 LYS A O 1
ATOM 770 N N . VAL A 1 91 ? -15.359 4.523 23.895 1.00 90.31 91 VAL A N 1
ATOM 771 C CA . VAL A 1 91 ? -14.460 4.360 22.750 1.00 90.31 91 VAL A CA 1
ATOM 772 C C . VAL A 1 91 ? -13.631 5.627 22.590 1.00 90.31 91 VAL A C 1
ATOM 774 O O . VAL A 1 91 ? -14.164 6.723 22.413 1.00 90.31 91 VAL A O 1
ATOM 777 N N . GLU A 1 92 ? -12.311 5.505 22.604 1.00 91.19 92 GLU A N 1
ATOM 778 C CA . GLU A 1 92 ? -11.396 6.622 22.390 1.00 91.19 92 GLU A CA 1
ATOM 779 C C . GLU A 1 92 ? -10.950 6.703 20.921 1.00 91.19 92 GLU A C 1
ATOM 781 O O . GLU A 1 92 ? -11.020 5.739 20.163 1.00 91.19 92 GLU A O 1
ATOM 786 N N . TYR A 1 93 ? -10.421 7.854 20.494 1.00 90.44 93 TYR A N 1
ATOM 787 C CA . TYR A 1 93 ? -9.922 8.016 19.119 1.00 90.44 93 TYR A CA 1
ATOM 788 C C . TYR A 1 93 ? -8.805 7.013 18.756 1.00 90.44 93 TYR A C 1
ATOM 790 O O . TYR A 1 93 ? -8.704 6.555 17.617 1.00 90.44 93 TYR A O 1
ATOM 798 N N . LYS A 1 94 ? -8.001 6.601 19.747 1.00 91.25 94 LYS A N 1
ATOM 799 C CA . LYS A 1 94 ? -6.957 5.573 19.586 1.00 91.25 94 LYS A CA 1
ATOM 800 C C . LYS A 1 94 ? -7.513 4.218 19.132 1.00 91.25 94 LYS A C 1
ATOM 802 O O . LYS A 1 94 ? -6.785 3.460 18.491 1.00 91.25 94 LYS A O 1
ATOM 807 N N . ASP A 1 95 ? -8.770 3.922 19.459 1.00 92.38 95 ASP A N 1
ATOM 808 C CA . ASP A 1 95 ? -9.422 2.664 19.105 1.00 92.38 95 ASP A CA 1
ATOM 809 C C . ASP A 1 95 ? -9.820 2.669 17.626 1.00 92.38 95 ASP A C 1
ATOM 811 O O . ASP A 1 95 ? -9.616 1.670 16.940 1.00 92.38 95 ASP A O 1
ATOM 815 N N . PHE A 1 96 ? -10.256 3.818 17.093 1.00 94.00 96 PHE A N 1
ATOM 816 C CA . PHE A 1 96 ? -10.485 3.990 15.654 1.00 94.00 96 PHE A CA 1
ATOM 817 C C . PHE A 1 96 ? -9.191 3.918 14.845 1.00 94.00 96 PHE A C 1
ATOM 819 O O . PHE A 1 96 ? -9.179 3.294 13.788 1.00 94.00 96 PHE A O 1
ATOM 826 N N . ILE A 1 97 ? -8.086 4.481 15.351 1.00 94.38 97 ILE A N 1
ATOM 827 C CA . ILE A 1 97 ? -6.766 4.309 14.718 1.00 94.38 97 ILE A CA 1
ATOM 828 C C . ILE A 1 97 ? -6.385 2.825 14.683 1.00 94.38 97 ILE A C 1
ATOM 830 O O . ILE A 1 97 ? -5.935 2.329 13.655 1.00 94.38 97 ILE A O 1
ATOM 834 N N . ASN A 1 98 ? -6.575 2.100 15.789 1.00 93.62 98 ASN A N 1
ATOM 835 C CA . ASN A 1 98 ? -6.274 0.672 15.841 1.00 93.62 98 ASN A CA 1
ATOM 836 C C . ASN A 1 98 ? -7.147 -0.132 14.864 1.00 93.62 98 ASN A C 1
ATOM 838 O O . ASN A 1 98 ? -6.640 -1.000 14.158 1.00 93.62 98 ASN A O 1
ATOM 842 N N . LEU A 1 99 ? -8.440 0.186 14.780 1.00 93.94 99 LEU A N 1
ATOM 843 C CA . LEU A 1 99 ? -9.354 -0.441 13.830 1.00 93.94 99 LEU A CA 1
ATOM 844 C C . LEU A 1 99 ? -8.942 -0.162 12.377 1.00 93.94 99 LEU A C 1
ATOM 846 O O . LEU A 1 99 ? -8.899 -1.088 11.571 1.00 93.94 99 LEU A O 1
ATOM 850 N N . ALA A 1 100 ? -8.579 1.083 12.059 1.00 95.19 100 ALA A N 1
ATOM 851 C CA . ALA A 1 100 ? -8.092 1.467 10.737 1.00 95.19 100 ALA A CA 1
ATOM 852 C C . ALA A 1 100 ? -6.779 0.747 10.374 1.00 95.19 100 ALA A C 1
ATOM 854 O O . ALA A 1 100 ? -6.631 0.282 9.247 1.00 95.19 100 ALA A O 1
ATOM 855 N N . LEU A 1 101 ? -5.857 0.577 11.329 1.00 94.50 101 LEU A N 1
ATOM 856 C CA . LEU A 1 101 ? -4.628 -0.203 11.130 1.00 94.50 101 LEU A CA 1
ATOM 857 C C . LEU A 1 101 ? -4.902 -1.688 10.879 1.00 94.50 101 LEU A C 1
ATOM 859 O O . LEU A 1 101 ? -4.236 -2.289 10.042 1.00 94.50 101 LEU A O 1
ATOM 863 N N . ILE A 1 102 ? -5.870 -2.280 11.584 1.00 94.19 102 ILE A N 1
ATOM 864 C CA . ILE A 1 102 ? -6.287 -3.666 11.336 1.00 94.19 102 ILE A CA 1
ATOM 865 C C . ILE A 1 102 ? -6.910 -3.777 9.942 1.00 94.19 102 ILE A C 1
ATOM 867 O O . ILE A 1 102 ? -6.559 -4.682 9.198 1.00 94.19 102 ILE A O 1
ATOM 871 N N . ALA A 1 103 ? -7.778 -2.844 9.548 1.00 94.25 103 ALA A N 1
ATOM 872 C CA . ALA A 1 103 ? -8.367 -2.836 8.210 1.00 94.25 103 ALA A CA 1
ATOM 873 C C . ALA A 1 103 ? -7.308 -2.706 7.098 1.00 94.25 103 ALA A C 1
ATOM 875 O O . ALA A 1 103 ? -7.469 -3.277 6.019 1.00 94.25 103 ALA A O 1
ATOM 876 N N . GLU A 1 104 ? -6.191 -2.024 7.370 1.00 93.62 104 GLU A N 1
ATOM 877 C CA . GLU A 1 104 ? -5.077 -1.900 6.428 1.00 93.62 104 GLU A CA 1
ATOM 878 C C . GLU A 1 104 ? -4.459 -3.257 6.050 1.00 93.62 104 GLU A C 1
ATOM 880 O O . GLU A 1 104 ? -3.936 -3.408 4.943 1.00 93.62 104 GLU A O 1
ATOM 885 N N . SER A 1 105 ? -4.583 -4.286 6.901 1.00 91.81 105 SER A N 1
ATOM 886 C CA . SER A 1 105 ? -4.088 -5.627 6.575 1.00 91.81 105 SER A CA 1
ATOM 887 C C . SER A 1 105 ? -4.770 -6.225 5.345 1.00 91.81 105 SER A C 1
ATOM 889 O O . SER A 1 105 ? -4.152 -7.020 4.645 1.00 91.81 105 SE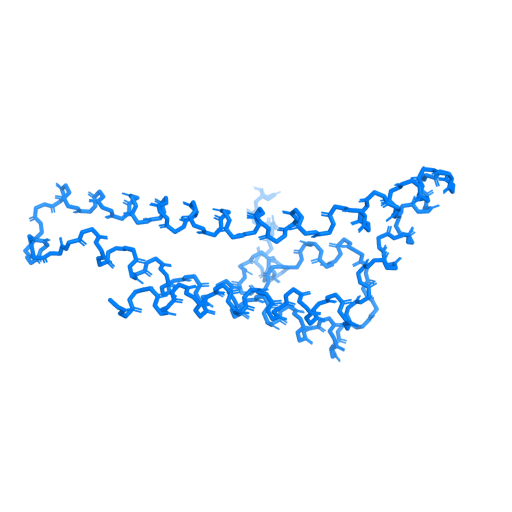R A O 1
ATOM 891 N N . VAL A 1 106 ? -6.016 -5.838 5.043 1.00 93.12 106 VAL A N 1
ATOM 892 C CA . VAL A 1 106 ? -6.735 -6.297 3.843 1.00 93.12 106 VAL A CA 1
ATOM 893 C C . VAL A 1 106 ? -6.010 -5.849 2.572 1.00 93.12 106 VAL A C 1
ATOM 895 O O . VAL A 1 106 ? -5.854 -6.639 1.641 1.00 93.12 106 VAL A O 1
ATOM 898 N N . PHE A 1 107 ? -5.501 -4.613 2.551 1.00 92.06 107 PHE A N 1
ATOM 899 C CA . PHE A 1 107 ? -4.733 -4.087 1.420 1.00 92.06 107 PHE A CA 1
ATOM 900 C C . PHE A 1 107 ? -3.367 -4.762 1.294 1.00 92.06 107 PHE A C 1
ATOM 902 O O . PHE A 1 107 ? -2.950 -5.083 0.184 1.00 92.06 107 PHE A O 1
ATOM 909 N N . ILE A 1 108 ? -2.705 -5.055 2.417 1.00 93.69 108 ILE A N 1
ATOM 910 C CA . ILE A 1 108 ? -1.450 -5.817 2.411 1.00 93.69 108 ILE A CA 1
ATOM 911 C C . ILE A 1 108 ? -1.673 -7.223 1.840 1.00 93.69 108 ILE A C 1
ATOM 913 O O . ILE A 1 108 ? -0.927 -7.654 0.965 1.00 93.69 108 ILE A O 1
ATOM 917 N N . ILE A 1 109 ? -2.710 -7.931 2.300 1.00 93.75 109 ILE A N 1
ATOM 918 C CA . ILE A 1 109 ? -3.049 -9.278 1.814 1.00 93.75 109 ILE A CA 1
ATOM 919 C C . ILE A 1 109 ? -3.360 -9.247 0.312 1.00 93.75 109 ILE A C 1
ATOM 921 O O . ILE A 1 109 ? -2.863 -10.092 -0.429 1.00 93.75 109 ILE A O 1
ATOM 925 N N . SER A 1 110 ? -4.130 -8.254 -0.144 1.00 92.38 110 SER A N 1
ATOM 926 C CA . SER A 1 110 ? -4.383 -8.008 -1.569 1.00 92.38 110 SER A CA 1
ATOM 927 C C . SER A 1 110 ? -3.066 -7.824 -2.345 1.00 92.38 110 SER A C 1
ATOM 929 O O . SER A 1 110 ? -2.841 -8.500 -3.347 1.00 92.38 110 SER A O 1
ATOM 931 N N . GLY A 1 111 ? -2.136 -7.012 -1.836 1.00 92.38 111 GLY A N 1
ATOM 932 C CA . GLY A 1 111 ? -0.809 -6.832 -2.431 1.00 92.38 111 GLY A CA 1
ATOM 933 C C . GLY A 1 111 ? -0.001 -8.131 -2.540 1.00 92.38 111 GLY A C 1
ATOM 934 O O . GLY A 1 111 ? 0.524 -8.447 -3.604 1.00 92.38 111 GLY A O 1
ATOM 935 N N . PHE A 1 112 ? 0.032 -8.950 -1.486 1.00 94.19 112 PHE A N 1
ATOM 936 C CA . PHE A 1 112 ? 0.681 -10.265 -1.555 1.00 94.19 112 PHE A CA 1
ATOM 937 C C . PHE A 1 112 ? 0.015 -11.194 -2.567 1.00 94.19 112 PHE A C 1
ATOM 939 O O . PHE A 1 112 ? 0.708 -11.900 -3.292 1.00 94.19 112 PHE A O 1
ATOM 946 N N . TYR A 1 113 ? -1.314 -11.185 -2.661 1.00 92.69 113 TYR A N 1
ATOM 947 C CA . TYR A 1 113 ? -2.013 -11.980 -3.666 1.00 92.69 113 TYR A CA 1
ATOM 948 C C . TYR A 1 113 ? -1.641 -11.548 -5.089 1.00 92.69 113 TYR A C 1
ATOM 950 O O . TYR A 1 113 ? -1.378 -12.394 -5.940 1.00 92.69 113 TY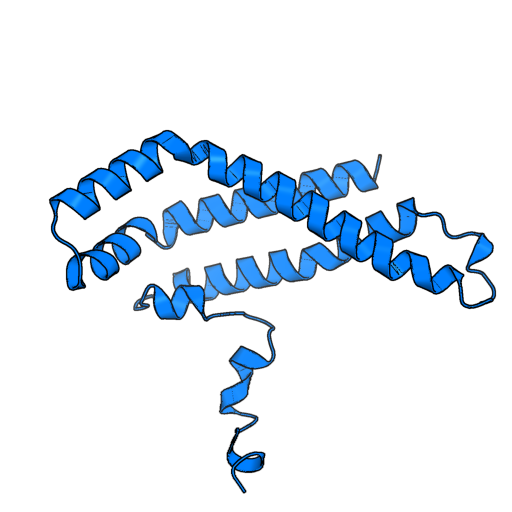R A O 1
ATOM 958 N N . LYS A 1 114 ? -1.544 -10.236 -5.337 1.00 91.94 114 LYS A N 1
ATOM 959 C CA . LYS A 1 114 ? -1.050 -9.689 -6.607 1.00 91.94 114 LYS A CA 1
ATOM 960 C C . LYS A 1 114 ? 0.350 -10.193 -6.926 1.00 91.94 114 LYS A C 1
ATOM 962 O O . LYS A 1 114 ? 0.586 -10.667 -8.033 1.00 91.94 114 LYS A O 1
ATOM 967 N N . PHE A 1 115 ? 1.249 -10.126 -5.948 1.00 92.75 115 PHE A N 1
ATOM 968 C CA . PHE A 1 115 ? 2.608 -10.628 -6.098 1.00 92.75 115 PHE A CA 1
ATOM 969 C C . PHE A 1 115 ? 2.623 -12.114 -6.485 1.00 92.75 115 PHE A C 1
ATOM 971 O O . PHE A 1 115 ? 3.256 -12.490 -7.467 1.00 92.75 115 PHE A O 1
ATOM 978 N N . ILE A 1 116 ? 1.874 -12.944 -5.756 1.00 92.12 116 ILE A N 1
ATOM 979 C CA . ILE A 1 116 ? 1.732 -14.383 -6.012 1.00 92.12 116 ILE A CA 1
ATOM 980 C C . ILE A 1 116 ? 1.210 -14.636 -7.434 1.00 92.12 116 ILE A C 1
ATOM 982 O O . ILE A 1 116 ? 1.756 -15.495 -8.126 1.00 92.12 116 ILE A O 1
ATOM 986 N N . ASN A 1 117 ? 0.196 -13.885 -7.883 1.00 91.06 117 ASN A N 1
ATOM 987 C CA . ASN A 1 117 ? -0.382 -14.034 -9.219 1.00 91.06 117 ASN A CA 1
ATOM 988 C C . ASN A 1 117 ? 0.665 -13.833 -10.317 1.00 91.06 117 ASN A C 1
ATOM 990 O O . ASN A 1 117 ? 0.885 -14.729 -11.124 1.00 91.06 117 ASN A O 1
ATOM 994 N N . PHE A 1 118 ? 1.352 -12.690 -10.314 1.00 90.81 118 PHE A N 1
ATOM 995 C CA . PHE A 1 118 ? 2.291 -12.341 -11.385 1.00 90.81 118 PHE A CA 1
ATOM 996 C C . PHE A 1 118 ? 3.651 -13.036 -11.277 1.00 90.81 118 PHE A C 1
ATOM 998 O O . PHE A 1 118 ? 4.399 -13.103 -12.251 1.00 90.81 118 PHE A O 1
ATOM 1005 N N . TYR A 1 119 ? 3.988 -13.561 -10.099 1.00 90.25 119 TYR A N 1
ATOM 1006 C CA . TYR A 1 119 ? 5.214 -14.327 -9.923 1.00 90.25 119 TYR A CA 1
ATOM 1007 C C . TYR A 1 119 ? 5.059 -15.800 -10.330 1.00 90.25 119 TYR A C 1
ATOM 1009 O O . TYR A 1 119 ? 5.975 -16.352 -10.937 1.00 90.25 119 TYR A O 1
ATOM 1017 N N . TRP A 1 120 ? 3.925 -16.440 -10.018 1.00 88.75 120 TRP A N 1
ATOM 1018 C CA . TRP A 1 120 ? 3.744 -17.882 -10.247 1.00 88.75 120 TRP A CA 1
ATOM 1019 C C . TRP A 1 120 ? 2.749 -18.261 -11.341 1.00 88.75 120 TRP A C 1
ATOM 1021 O O . TRP A 1 120 ? 2.927 -19.317 -11.945 1.00 88.75 120 TRP A O 1
ATOM 1031 N N . PHE A 1 121 ? 1.707 -17.465 -11.580 1.00 87.12 121 PHE A N 1
ATOM 1032 C CA . PHE A 1 121 ? 0.603 -17.853 -12.461 1.00 87.12 121 PHE A CA 1
ATOM 1033 C C . PHE A 1 121 ? 0.660 -17.112 -13.799 1.00 87.12 121 PHE A C 1
ATOM 1035 O O . PHE A 1 121 ? 0.842 -17.738 -14.841 1.00 87.12 121 PHE A O 1
ATOM 1042 N N . ASP A 1 122 ? 0.591 -15.783 -13.767 1.00 82.31 122 ASP A N 1
ATOM 1043 C CA . ASP A 1 122 ? 0.664 -14.929 -14.951 1.00 82.31 122 ASP A CA 1
ATOM 1044 C C . ASP A 1 122 ? 2.062 -14.334 -15.072 1.00 82.31 122 ASP A C 1
ATOM 1046 O O . ASP A 1 122 ? 2.302 -13.227 -14.611 1.00 82.31 122 ASP A O 1
ATOM 1050 N N . THR A 1 123 ? 3.007 -15.050 -15.686 1.00 83.81 123 THR A N 1
ATOM 1051 C CA . THR A 1 123 ? 4.391 -14.559 -15.855 1.00 83.81 123 THR A CA 1
ATOM 1052 C C . THR A 1 123 ? 4.590 -13.711 -17.119 1.00 83.81 123 THR A C 1
ATOM 1054 O O . THR A 1 123 ? 5.589 -13.005 -17.243 1.00 83.81 123 THR A O 1
ATOM 1057 N N . ASN A 1 124 ? 3.640 -13.749 -18.060 1.00 84.94 124 ASN A N 1
ATOM 1058 C CA . ASN A 1 124 ? 3.666 -13.000 -19.323 1.00 84.94 124 ASN A CA 1
ATOM 1059 C C . ASN A 1 124 ? 2.728 -11.784 -19.281 1.00 84.94 124 ASN A C 1
ATOM 1061 O O . ASN A 1 124 ? 1.802 -11.679 -20.078 1.00 84.94 124 ASN A O 1
ATOM 1065 N N . TYR A 1 125 ? 2.975 -10.864 -18.352 1.00 86.31 125 TYR A N 1
ATOM 1066 C CA . TYR A 1 125 ? 2.185 -9.641 -18.180 1.00 86.31 125 TYR A CA 1
ATOM 1067 C C . TYR A 1 125 ? 2.864 -8.412 -18.790 1.00 86.31 125 TYR A C 1
ATOM 1069 O O . TYR A 1 125 ? 4.099 -8.333 -18.927 1.00 86.31 125 TYR A O 1
ATOM 1077 N N . SER A 1 126 ? 2.029 -7.433 -19.133 1.00 87.00 126 SER A N 1
ATOM 1078 C CA . SER A 1 126 ? 2.417 -6.057 -19.419 1.00 87.00 126 SER A CA 1
ATOM 1079 C C . SER A 1 126 ? 2.402 -5.199 -18.147 1.00 87.00 126 SER A C 1
ATOM 1081 O O . SER A 1 126 ? 1.909 -5.601 -17.090 1.00 87.00 126 SER A O 1
ATOM 1083 N N . ILE A 1 127 ? 2.943 -3.982 -18.241 1.00 86.12 127 ILE A N 1
ATOM 1084 C CA . ILE A 1 127 ? 2.864 -3.027 -17.131 1.00 86.12 127 ILE A CA 1
ATOM 1085 C C . ILE A 1 127 ? 1.418 -2.574 -16.865 1.00 86.12 127 ILE A C 1
ATOM 1087 O O . ILE A 1 127 ? 1.071 -2.271 -15.726 1.00 86.12 127 ILE A O 1
ATOM 1091 N N . GLU A 1 128 ? 0.571 -2.566 -17.896 1.00 85.62 128 GLU A N 1
ATOM 1092 C CA . GLU A 1 128 ? -0.842 -2.184 -17.813 1.00 85.62 128 GLU A CA 1
ATOM 1093 C C . GLU A 1 128 ? -1.639 -3.221 -17.013 1.00 85.62 128 GLU A C 1
ATOM 1095 O O . GLU A 1 128 ? -2.398 -2.855 -16.111 1.00 85.62 128 GLU A O 1
ATOM 1100 N N . ASP A 1 129 ? -1.390 -4.510 -17.264 1.00 87.19 129 ASP A N 1
ATOM 1101 C CA . ASP A 1 129 ? -1.996 -5.616 -16.509 1.00 87.19 129 ASP A CA 1
ATOM 1102 C C . ASP A 1 129 ? -1.610 -5.523 -15.032 1.00 87.19 129 ASP A C 1
ATOM 1104 O O . ASP A 1 129 ? -2.458 -5.589 -14.140 1.00 87.19 129 ASP A O 1
ATOM 1108 N N . LEU A 1 130 ? -0.323 -5.277 -14.760 1.00 86.88 130 LEU A N 1
ATOM 1109 C CA . LEU A 1 130 ? 0.162 -5.106 -13.398 1.00 86.88 130 LEU A CA 1
ATOM 1110 C C . LEU A 1 130 ? -0.521 -3.911 -12.718 1.00 86.88 130 LEU A C 1
ATOM 1112 O O . LEU A 1 130 ? -0.863 -4.002 -11.545 1.00 86.88 130 LEU A O 1
ATOM 1116 N N . GLN A 1 131 ? -0.737 -2.787 -13.401 1.00 85.38 131 GLN A N 1
ATOM 1117 C CA . GLN A 1 131 ? -1.344 -1.595 -12.791 1.00 85.38 131 GLN A CA 1
ATOM 1118 C C . GLN A 1 131 ? -2.852 -1.726 -12.557 1.00 85.38 131 GLN A C 1
ATOM 1120 O O . GLN A 1 131 ? -3.350 -1.220 -11.550 1.00 85.38 131 GLN A O 1
ATOM 1125 N N . THR A 1 132 ? -3.566 -2.409 -13.449 1.00 85.44 132 THR A N 1
ATOM 1126 C CA . THR A 1 132 ? -5.032 -2.533 -13.407 1.00 85.44 132 THR A CA 1
ATOM 1127 C C . THR A 1 132 ? -5.525 -3.733 -12.601 1.00 85.44 132 THR A C 1
ATOM 1129 O O . THR A 1 132 ? -6.711 -3.820 -12.283 1.00 85.44 132 THR A O 1
ATOM 1132 N N . TYR A 1 133 ? -4.624 -4.629 -12.199 1.00 86.12 133 TYR A N 1
ATOM 1133 C CA . TYR A 1 133 ? -4.965 -5.770 -11.364 1.00 86.12 133 TYR A CA 1
ATOM 1134 C C . TYR A 1 133 ? -5.115 -5.385 -9.884 1.00 86.12 133 TYR A C 1
ATOM 1136 O O . TYR A 1 133 ? -4.131 -5.147 -9.169 1.00 86.12 133 TYR A O 1
ATOM 1144 N N . TYR A 1 134 ? -6.365 -5.390 -9.409 1.00 84.50 134 TYR A N 1
ATOM 1145 C CA . TYR A 1 134 ? -6.739 -5.136 -8.014 1.00 84.50 134 TYR A CA 1
ATOM 1146 C C . TYR A 1 134 ? -7.361 -6.385 -7.382 1.00 84.50 134 TYR A C 1
ATOM 1148 O O . TYR A 1 134 ? -8.586 -6.541 -7.376 1.00 84.50 134 TYR A O 1
ATOM 1156 N N . PRO A 1 135 ? -6.558 -7.310 -6.840 1.00 83.81 135 PRO A N 1
ATOM 1157 C CA . PRO A 1 135 ? -7.108 -8.543 -6.307 1.00 83.81 135 PRO A CA 1
ATOM 1158 C C . PRO A 1 135 ? -7.987 -8.271 -5.093 1.00 83.81 135 PRO A C 1
ATOM 1160 O O . PRO A 1 135 ? -7.766 -7.319 -4.341 1.00 83.81 135 PRO A O 1
ATOM 1163 N N . LEU A 1 136 ? -8.994 -9.125 -4.910 1.00 83.25 136 LEU A N 1
ATOM 1164 C CA . LEU A 1 136 ? -10.080 -8.956 -3.936 1.00 83.25 136 LEU A CA 1
ATOM 1165 C C . LEU A 1 136 ? -11.026 -7.776 -4.237 1.00 83.25 136 LEU A C 1
ATOM 1167 O O . LEU A 1 136 ? -12.022 -7.610 -3.536 1.00 83.25 136 LEU A O 1
ATOM 1171 N N . SER A 1 137 ? -10.772 -6.985 -5.287 1.00 81.44 137 SER A N 1
ATOM 1172 C CA . SER A 1 137 ? -11.729 -6.000 -5.792 1.00 81.44 137 SER A CA 1
ATOM 1173 C C . SER A 1 137 ? -12.779 -6.672 -6.665 1.00 81.44 137 SER A C 1
ATOM 1175 O O . SER A 1 137 ? -12.459 -7.495 -7.523 1.00 81.44 137 SER A O 1
ATOM 1177 N N . LEU A 1 138 ? -14.032 -6.233 -6.531 1.00 72.31 138 LEU A N 1
ATOM 1178 C CA . LEU A 1 138 ? -15.131 -6.621 -7.422 1.00 72.31 138 LEU A CA 1
ATOM 1179 C C . LEU A 1 138 ? -14.850 -6.280 -8.893 1.00 72.31 138 LEU A C 1
ATOM 1181 O O . LEU A 1 138 ? -15.421 -6.902 -9.783 1.00 72.31 138 LEU A O 1
ATOM 1185 N N . ILE A 1 139 ? -13.947 -5.330 -9.158 1.00 72.88 139 ILE A N 1
ATOM 1186 C CA . ILE A 1 139 ? -13.544 -4.948 -10.517 1.00 72.88 139 ILE A CA 1
ATOM 1187 C C . ILE A 1 139 ? -12.841 -6.111 -11.235 1.00 72.88 139 ILE A C 1
ATOM 1189 O O . ILE A 1 139 ? -13.095 -6.317 -12.416 1.00 72.88 139 ILE A O 1
ATOM 1193 N N . ASN A 1 140 ? -12.052 -6.927 -10.528 1.00 70.12 140 ASN A N 1
ATOM 1194 C CA . ASN A 1 140 ? -11.416 -8.110 -11.117 1.00 70.12 140 ASN A CA 1
ATOM 1195 C C . ASN A 1 140 ? -12.413 -9.262 -11.355 1.00 70.12 140 ASN A C 1
ATOM 1197 O O . ASN A 1 140 ? -12.136 -10.158 -12.140 1.00 70.12 140 ASN A O 1
ATOM 1201 N N . PHE A 1 141 ? -13.585 -9.235 -10.711 1.00 67.50 141 PHE A N 1
ATOM 1202 C CA . PHE A 1 141 ? -14.681 -10.182 -10.954 1.00 67.50 141 PHE A CA 1
ATOM 1203 C C . PHE A 1 141 ? -15.671 -9.680 -12.021 1.00 67.50 141 PHE A C 1
ATOM 1205 O O . PHE A 1 141 ? -16.643 -10.369 -12.334 1.00 67.50 141 PHE A O 1
ATOM 1212 N N . LYS A 1 142 ? -15.459 -8.478 -12.576 1.00 54.56 142 LYS A N 1
ATOM 1213 C CA . LYS A 1 142 ? -16.444 -7.746 -13.387 1.00 54.56 142 LYS A CA 1
ATOM 1214 C C . LYS A 1 142 ? -16.762 -8.399 -14.735 1.00 54.56 142 LYS A C 1
ATOM 1216 O O . LYS A 1 142 ? -17.874 -8.204 -15.214 1.00 54.56 142 LYS A O 1
ATOM 1221 N N . GLU A 1 143 ? -15.884 -9.236 -15.294 1.00 54.44 143 GLU A N 1
ATOM 1222 C CA . GLU A 1 143 ? -16.243 -10.088 -16.446 1.00 54.44 143 GLU A CA 1
ATOM 1223 C C . GLU A 1 143 ? -17.448 -11.002 -16.143 1.00 54.44 143 GLU A C 1
ATOM 1225 O O . GLU A 1 143 ? -18.253 -11.266 -17.030 1.00 54.44 143 GLU A O 1
ATOM 1230 N N . SER A 1 144 ? -17.649 -11.406 -14.880 1.00 52.91 144 SER A N 1
ATOM 1231 C CA . SER A 1 144 ? -18.810 -12.209 -14.457 1.00 52.91 144 SER A CA 1
ATOM 1232 C C . SER A 1 144 ? -20.067 -11.391 -14.107 1.00 52.91 144 SER A C 1
ATOM 1234 O O . SER A 1 144 ? -21.158 -11.950 -14.021 1.00 52.91 144 SER A O 1
ATOM 1236 N N . ILE A 1 145 ? -19.943 -10.070 -13.914 1.00 56.22 145 ILE A N 1
ATOM 1237 C CA . ILE A 1 145 ? -21.034 -9.157 -13.506 1.00 56.22 145 ILE A CA 1
ATOM 1238 C C . ILE A 1 145 ? -21.283 -8.156 -14.642 1.00 56.22 145 ILE A C 1
ATOM 1240 O O . ILE A 1 145 ? -21.222 -6.939 -14.452 1.00 56.22 145 ILE A O 1
ATOM 1244 N N . SER A 1 146 ? -21.467 -8.693 -15.849 1.00 55.47 146 SER A N 1
ATOM 1245 C CA . SER A 1 146 ? -21.372 -7.968 -17.112 1.00 55.47 146 SER A CA 1
ATOM 1246 C C . SER A 1 146 ? -22.101 -6.614 -17.119 1.00 55.47 146 SER A C 1
ATOM 1248 O O . SER A 1 146 ? -23.252 -6.444 -16.708 1.00 55.47 146 SER A O 1
ATOM 1250 N N . THR A 1 147 ? -21.399 -5.623 -17.668 1.00 53.31 147 THR A N 1
ATOM 1251 C CA . THR A 1 147 ? -21.883 -4.291 -18.064 1.00 53.31 147 THR A CA 1
ATOM 1252 C C . THR A 1 147 ? -23.009 -4.319 -19.102 1.00 53.31 147 THR A C 1
ATOM 1254 O O . THR A 1 147 ? -23.549 -3.266 -19.427 1.00 53.31 147 THR A O 1
ATOM 1257 N N . GLU A 1 148 ? -23.412 -5.498 -19.582 1.00 56.28 148 GLU A N 1
ATOM 1258 C CA . GLU A 1 148 ? -24.564 -5.683 -20.472 1.00 56.28 148 GLU A CA 1
ATOM 1259 C C . GLU A 1 148 ? -25.856 -5.148 -19.852 1.00 56.28 148 GLU A C 1
ATOM 1261 O O . GLU A 1 148 ? -26.710 -4.623 -20.557 1.00 56.28 148 GLU A O 1
ATOM 1266 N N . LYS A 1 149 ? -25.977 -5.185 -18.518 1.00 53.41 149 LYS A N 1
ATOM 1267 C CA . LYS A 1 149 ? -27.171 -4.681 -17.829 1.00 53.41 149 LYS A CA 1
ATOM 1268 C C . LYS A 1 149 ? -27.282 -3.150 -17.796 1.00 53.41 149 LYS A C 1
ATOM 1270 O O . LYS A 1 149 ? -28.350 -2.642 -17.482 1.00 53.41 149 LYS A O 1
ATOM 1275 N N . TRP A 1 150 ? -26.197 -2.427 -18.084 1.00 57.41 150 TRP A N 1
ATOM 1276 C CA . TRP A 1 150 ? -26.155 -0.956 -18.084 1.00 57.41 150 TRP A CA 1
ATOM 1277 C C . TRP A 1 150 ? -26.172 -0.342 -19.492 1.00 57.41 150 TRP A C 1
ATOM 1279 O O . TRP A 1 150 ? -26.245 0.877 -19.613 1.00 57.41 150 TRP A O 1
ATOM 1289 N N . LEU A 1 151 ? -26.094 -1.168 -20.539 1.00 51.69 151 LEU A N 1
ATOM 1290 C CA . LEU A 1 151 ? -26.157 -0.756 -21.948 1.00 51.69 151 LEU A CA 1
ATOM 1291 C C . LEU A 1 151 ? -27.491 -1.135 -22.623 1.00 51.69 151 LEU A C 1
ATOM 1293 O O . LEU A 1 151 ? -27.590 -1.049 -23.846 1.00 51.69 151 LEU A O 1
ATOM 1297 N N . ALA A 1 152 ? -28.491 -1.553 -21.838 1.00 46.50 152 ALA A N 1
ATOM 1298 C CA . ALA A 1 152 ? -29.854 -1.843 -22.286 1.00 46.50 152 ALA A CA 1
ATOM 1299 C C . ALA A 1 152 ? -30.806 -0.677 -21.991 1.00 46.50 152 ALA A C 1
ATOM 1301 O O . ALA A 1 152 ? -30.684 -0.086 -20.892 1.00 46.50 152 ALA A O 1
#

Solvent-accessible surface area (backbone atoms only — not comparable to full-atom values): 8841 Å² total; per-residue (Å²): 109,70,61,59,53,51,51,52,49,52,53,49,52,51,51,50,50,54,48,50,43,60,72,70,61,46,52,70,58,43,50,48,63,57,46,59,76,83,47,59,69,70,62,53,52,54,48,53,54,48,51,68,73,47,54,67,54,57,56,54,51,49,56,50,50,53,52,51,51,33,52,50,49,18,55,62,55,55,56,59,70,77,52,95,50,92,74,53,87,79,62,52,74,70,52,36,40,42,51,33,55,56,57,48,48,56,58,52,52,28,50,53,51,46,49,51,39,47,65,73,70,50,72,89,68,54,59,65,55,62,70,71,60,46,58,96,40,69,74,71,50,33,85,80,62,52,68,67,77,76,76,109